Protein AF-A0A524D6T5-F1 (afdb_monomer_lite)

Radius of gyration: 22.35 Å; chains: 1; bounding box: 52×29×73 Å

Sequence (129 aa):
MDFNKETDRILLCRGNCFDLTREWLKEEDINYIPAIVEGKLQDAVEERFFSHLRKLGVKSKIKVDDYRGRFFTLYNWVCEDFPNRERFVKTGFPSWKKRWRKRARNKFNAKRKRSSSIKRRAKEILQQM

Foldseek 3Di:
DDDDQVPDEAADEPDPVCVVVVVVCVVVVRDYDHDHDDDPRVVVVVVVVVVVCVVVVLPDDDDPPCPVCNVVSLLVVCLCPVVVNVVVDDPPDVCCVVPSVVVSPVSNVVVVVVVVVVVVVVVVVVVVD

Secondary structure (DSSP, 8-state):
----TTT--EEEE-SGGGHHHHHHHHHTT--EEEE---THHHHHHHHHHHHHHHHTT--S---SS-HHHHHHHHHHHHHHTHHHHGGGS-TT-HHIIIIIHHHHHHHHHHHHHHHHHHHHHHHHHHT--

Structure (mmCIF, N/CA/C/O backbone):
data_AF-A0A524D6T5-F1
#
_entry.id   AF-A0A524D6T5-F1
#
loop_
_atom_site.group_PDB
_atom_site.id
_atom_site.type_symbol
_atom_site.label_atom_id
_atom_site.label_alt_id
_atom_site.label_comp_id
_atom_site.label_asym_id
_atom_site.label_entity_id
_atom_site.label_seq_id
_atom_site.pdbx_PDB_ins_code
_atom_site.Cartn_x
_atom_site.Cartn_y
_atom_site.Cartn_z
_atom_site.occupancy
_atom_site.B_iso_or_equiv
_atom_site.auth_seq_id
_atom_site.auth_comp_id
_atom_site.auth_asym_id
_atom_site.auth_atom_id
_atom_site.pdbx_PDB_model_num
ATOM 1 N N . MET A 1 1 ? -29.741 4.272 13.406 1.00 60.50 1 MET A N 1
ATOM 2 C CA . MET A 1 1 ? -28.963 3.456 14.358 1.00 60.50 1 MET A CA 1
ATOM 3 C C . MET A 1 1 ? -28.964 4.236 15.650 1.00 60.50 1 MET A C 1
ATOM 5 O O . MET A 1 1 ? -28.479 5.358 15.619 1.00 60.50 1 MET A O 1
ATOM 9 N N . ASP A 1 2 ? -29.544 3.682 16.711 1.00 83.25 2 ASP A N 1
ATOM 10 C CA . ASP A 1 2 ? -29.403 4.224 18.065 1.00 83.25 2 ASP A CA 1
ATOM 11 C C . ASP A 1 2 ? -28.148 3.608 18.671 1.00 83.25 2 ASP A C 1
ATOM 13 O O . ASP A 1 2 ? -28.153 2.436 19.031 1.00 83.25 2 ASP A O 1
ATOM 17 N N . PHE A 1 3 ? -27.057 4.371 18.680 1.00 84.88 3 PHE A N 1
ATOM 18 C CA . PHE A 1 3 ? -25.823 3.977 19.352 1.00 84.88 3 PHE A CA 1
ATOM 19 C C . PHE A 1 3 ? -25.893 4.399 20.820 1.00 84.88 3 PHE A C 1
ATOM 21 O O . PHE A 1 3 ? -26.159 5.565 21.113 1.00 84.88 3 PHE A O 1
ATOM 28 N N . ASN A 1 4 ? -25.612 3.475 21.733 1.00 87.69 4 ASN A N 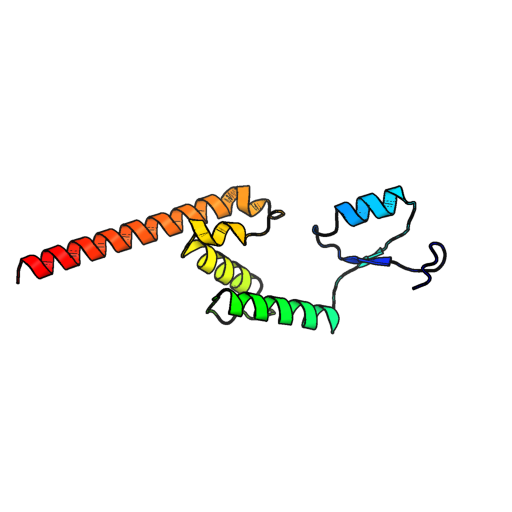1
ATOM 29 C CA . ASN A 1 4 ? -25.512 3.740 23.162 1.00 87.69 4 ASN A CA 1
ATOM 30 C C . ASN A 1 4 ? -24.063 3.557 23.631 1.00 87.69 4 ASN A C 1
ATOM 32 O O . ASN A 1 4 ? -23.530 2.448 23.613 1.00 87.69 4 ASN A O 1
ATOM 36 N N . LYS A 1 5 ? -23.437 4.643 24.108 1.00 84.25 5 LYS A N 1
ATOM 37 C CA . LYS A 1 5 ? -22.020 4.640 24.508 1.00 84.25 5 LYS A CA 1
ATOM 38 C C . LYS A 1 5 ? -21.690 3.683 25.659 1.00 84.25 5 LYS A C 1
ATOM 40 O O . LYS A 1 5 ? -20.531 3.306 25.809 1.00 84.25 5 LYS A O 1
ATOM 45 N N . GLU A 1 6 ? -22.671 3.345 26.493 1.00 82.56 6 GLU A N 1
ATOM 46 C CA . GLU A 1 6 ? -22.472 2.509 27.679 1.00 82.56 6 GLU A CA 1
ATOM 47 C C . GLU A 1 6 ? -22.579 1.016 27.362 1.00 82.56 6 GLU A C 1
ATOM 49 O O . GLU A 1 6 ? -21.913 0.200 27.998 1.00 82.56 6 GLU A O 1
ATOM 54 N N . THR A 1 7 ? -23.400 0.649 26.377 1.00 87.06 7 THR A N 1
ATOM 55 C CA . THR A 1 7 ? -23.708 -0.757 26.077 1.00 87.06 7 THR A CA 1
ATOM 56 C C . THR A 1 7 ? -23.078 -1.251 24.785 1.00 87.06 7 THR A C 1
ATOM 58 O O . THR A 1 7 ? -22.774 -2.441 24.661 1.00 87.06 7 THR A O 1
ATOM 61 N N . ASP A 1 8 ? -22.879 -0.365 23.814 1.00 89.81 8 ASP A N 1
ATOM 62 C CA . ASP A 1 8 ? -22.438 -0.763 22.489 1.00 89.81 8 ASP A CA 1
ATOM 63 C C . ASP A 1 8 ? -20.922 -0.884 22.408 1.00 89.81 8 ASP A C 1
ATOM 65 O O . ASP A 1 8 ? -20.147 -0.127 22.992 1.00 89.81 8 ASP A O 1
ATOM 69 N N . ARG A 1 9 ? -20.479 -1.866 21.623 1.00 86.62 9 ARG A N 1
ATOM 70 C CA . ARG A 1 9 ? -19.060 -2.166 21.440 1.00 86.62 9 ARG A CA 1
ATOM 71 C C . ARG A 1 9 ? -18.610 -1.738 20.058 1.00 86.62 9 ARG A C 1
ATOM 73 O O . ARG A 1 9 ? -19.036 -2.307 19.054 1.00 86.62 9 ARG A O 1
ATOM 80 N N . ILE A 1 10 ? -17.659 -0.813 20.012 1.00 92.56 10 ILE A N 1
ATOM 81 C CA . ILE A 1 10 ? -16.976 -0.453 18.772 1.00 92.56 10 ILE A CA 1
ATOM 82 C C . ILE A 1 10 ? -15.750 -1.352 18.603 1.00 92.56 10 ILE A C 1
ATOM 84 O O . ILE A 1 10 ? -14.773 -1.252 19.345 1.00 92.56 10 ILE A O 1
ATOM 88 N N . LEU A 1 11 ? -15.790 -2.233 17.603 1.00 92.38 11 LEU A N 1
ATOM 89 C CA . LEU A 1 11 ? -14.632 -3.013 17.164 1.00 92.38 11 LEU A CA 1
ATOM 90 C C . LEU A 1 11 ? -13.924 -2.258 16.039 1.00 92.38 11 LEU A C 1
ATOM 92 O O . LEU A 1 11 ? -14.459 -2.131 14.938 1.00 92.38 11 LEU A O 1
ATOM 96 N N . LEU A 1 12 ? -12.716 -1.762 16.298 1.00 92.69 12 LEU A N 1
ATOM 97 C CA . LEU A 1 12 ? -11.993 -0.919 15.349 1.00 92.69 12 LEU A CA 1
ATOM 98 C C . LEU A 1 12 ? -10.739 -1.610 14.822 1.00 92.69 12 LEU A C 1
ATOM 100 O O . LEU A 1 12 ? -9.874 -2.043 15.583 1.00 92.69 12 LEU A O 1
ATOM 104 N N . CYS A 1 13 ? -10.603 -1.664 13.497 1.00 91.00 13 CYS A N 1
ATOM 105 C CA . CYS A 1 13 ? -9.447 -2.271 12.847 1.00 91.00 13 CYS A CA 1
ATOM 106 C C . CYS A 1 13 ? -8.125 -1.622 13.297 1.00 91.00 13 CYS A C 1
ATOM 108 O O . CYS A 1 13 ? -7.980 -0.396 13.331 1.00 91.00 13 CYS A O 1
ATOM 110 N N . ARG A 1 14 ? -7.115 -2.461 13.561 1.00 90.88 14 ARG A N 1
ATOM 111 C CA . ARG A 1 14 ? -5.752 -2.049 13.961 1.00 90.88 14 ARG A CA 1
ATOM 112 C C . ARG A 1 14 ? -4.965 -1.300 12.876 1.00 90.88 14 ARG A C 1
ATOM 114 O O . ARG A 1 14 ? -3.854 -0.846 13.125 1.00 90.88 14 ARG A O 1
ATOM 121 N N . GLY A 1 15 ? -5.490 -1.206 11.655 1.00 86.81 15 GLY A N 1
ATOM 122 C CA . GLY A 1 15 ? -4.829 -0.516 10.552 1.00 86.81 15 GLY A CA 1
ATOM 123 C C . GLY A 1 15 ? -4.680 0.983 10.814 1.00 86.81 15 GLY A C 1
ATOM 124 O O . GLY A 1 15 ? -5.610 1.630 11.288 1.00 86.81 15 GLY A O 1
ATOM 125 N N . ASN A 1 16 ? -3.535 1.547 10.428 1.00 86.44 16 ASN A N 1
ATOM 126 C CA . ASN A 1 16 ? -3.209 2.970 10.606 1.00 86.44 16 ASN A CA 1
ATOM 127 C C . ASN A 1 16 ? -4.112 3.958 9.842 1.00 86.44 16 ASN A C 1
ATOM 129 O O . ASN A 1 16 ? -3.990 5.165 9.989 1.00 86.44 16 ASN A O 1
ATOM 133 N N . CYS A 1 17 ? -5.027 3.471 9.002 1.00 86.44 17 CYS A N 1
ATOM 134 C CA . CYS A 1 17 ? -6.047 4.318 8.382 1.00 86.44 17 CYS A CA 1
ATOM 135 C C . CYS A 1 17 ? -7.090 4.843 9.381 1.00 86.44 17 CYS A C 1
ATOM 137 O O . CYS A 1 17 ? -7.817 5.765 9.038 1.00 86.44 17 CYS A O 1
ATOM 139 N N . PHE A 1 18 ? -7.154 4.274 10.588 1.00 91.75 18 PHE A N 1
ATOM 140 C CA . PHE A 1 18 ? -8.102 4.649 11.639 1.00 91.75 18 PHE A CA 1
ATOM 141 C C . PHE A 1 18 ? -7.446 5.406 12.801 1.00 91.75 18 PHE A C 1
ATOM 143 O O . PHE A 1 18 ? -8.010 5.449 13.889 1.00 91.75 18 PHE A O 1
ATOM 150 N N . ASP A 1 19 ? -6.249 5.970 12.612 1.00 91.31 19 ASP A N 1
ATOM 151 C CA . ASP A 1 19 ? -5.546 6.672 13.695 1.00 91.31 19 ASP A CA 1
ATOM 152 C C . ASP A 1 19 ? -6.316 7.927 14.138 1.00 91.31 19 ASP A C 1
ATOM 154 O O . ASP A 1 19 ? -6.619 8.049 15.319 1.00 91.31 19 ASP A O 1
ATOM 158 N N . LEU A 1 20 ? -6.786 8.752 13.194 1.00 93.81 20 LEU A N 1
ATOM 159 C CA . LEU A 1 20 ? -7.646 9.908 13.499 1.00 93.81 20 LEU A CA 1
ATOM 160 C C . LEU A 1 20 ? -8.980 9.496 14.141 1.00 93.81 20 LEU A C 1
ATOM 162 O O . LEU A 1 20 ? -9.479 10.160 15.038 1.00 93.81 20 LEU A O 1
ATOM 166 N N . THR A 1 21 ? -9.555 8.366 13.717 1.00 95.19 21 THR A N 1
ATOM 167 C CA . THR A 1 21 ? -10.774 7.829 14.340 1.00 95.19 21 THR A CA 1
ATOM 168 C C . THR A 1 21 ? -10.527 7.445 15.797 1.00 95.19 21 THR A C 1
ATOM 170 O O . THR A 1 21 ? -11.394 7.654 16.634 1.00 95.19 21 THR A O 1
ATOM 173 N N . ARG A 1 22 ? -9.352 6.891 16.121 1.00 94.94 22 ARG A N 1
ATOM 174 C CA . ARG A 1 22 ? -8.984 6.566 17.506 1.00 94.94 22 ARG A CA 1
ATOM 175 C C . ARG A 1 22 ? -8.768 7.803 18.359 1.00 94.94 22 ARG A C 1
ATOM 177 O O . ARG A 1 22 ? -9.085 7.748 19.539 1.00 94.94 22 ARG A O 1
ATOM 184 N N . GLU A 1 23 ? -8.187 8.855 17.795 1.00 95.44 23 GLU A N 1
ATOM 185 C CA . GLU A 1 23 ? -8.033 10.145 18.477 1.00 95.44 23 GLU A CA 1
ATOM 186 C C . GLU A 1 23 ? -9.410 10.710 18.824 1.00 95.44 23 GLU A C 1
ATOM 188 O O . GLU A 1 23 ? -9.705 10.886 20.001 1.00 95.44 23 GLU A O 1
ATOM 193 N N . TRP A 1 24 ? -10.297 10.811 17.832 1.00 96.19 24 TRP A N 1
ATOM 194 C CA . TRP A 1 24 ? -11.662 11.294 18.030 1.00 96.19 24 TRP A CA 1
ATOM 195 C C . TRP A 1 24 ? -12.462 10.460 19.047 1.00 96.19 24 TRP A C 1
ATOM 197 O O . TRP A 1 24 ? -13.070 11.008 19.956 1.00 96.19 24 TRP A O 1
ATOM 207 N N . LEU A 1 25 ? -12.413 9.122 18.970 1.00 93.81 25 LEU A N 1
ATOM 208 C CA . LEU A 1 25 ? -13.116 8.260 19.936 1.00 93.81 25 LEU A CA 1
ATOM 209 C C . LEU A 1 25 ? -12.644 8.482 21.380 1.00 93.81 25 LEU A C 1
ATOM 211 O O . LEU A 1 25 ? -13.441 8.371 22.304 1.00 93.81 25 LEU A O 1
ATOM 215 N N . LYS A 1 26 ? -11.358 8.791 21.582 1.00 92.94 26 LYS A N 1
ATOM 216 C CA . LYS A 1 26 ? -10.822 9.103 22.912 1.00 92.94 26 LYS A CA 1
ATOM 217 C C . LYS A 1 26 ? -11.259 10.480 23.398 1.00 92.94 26 LYS A C 1
ATOM 219 O O . LYS A 1 26 ? -11.529 10.620 24.583 1.00 92.94 26 LYS A O 1
ATOM 224 N N . GLU A 1 27 ? -11.303 11.471 22.510 1.00 96.50 27 GLU A N 1
ATOM 225 C CA . GLU A 1 27 ? -11.769 12.829 22.827 1.00 96.50 27 GLU A CA 1
ATOM 226 C C . GLU A 1 27 ? -13.234 12.832 23.280 1.00 96.50 27 GLU A C 1
ATOM 228 O O . GLU A 1 27 ? -13.581 13.533 24.226 1.00 96.50 27 GLU A O 1
ATOM 233 N N . GLU A 1 28 ? -14.064 11.986 22.670 1.00 92.75 28 GLU A N 1
ATOM 234 C CA . GLU A 1 28 ? -15.488 11.837 22.997 1.00 92.75 28 GLU A CA 1
ATOM 235 C C . GLU A 1 28 ? -15.768 10.878 24.170 1.00 92.75 28 GLU A C 1
ATOM 237 O O . GLU A 1 28 ? -16.929 10.587 24.467 1.00 92.75 28 GLU A O 1
ATOM 242 N N . ASP A 1 29 ? -14.730 10.349 24.831 1.00 91.25 29 ASP A N 1
ATOM 243 C CA . ASP A 1 29 ? -14.866 9.349 25.902 1.00 91.25 29 ASP A CA 1
ATOM 244 C C . ASP A 1 29 ? -15.683 8.110 25.454 1.00 91.25 29 ASP A C 1
ATOM 246 O O . ASP A 1 29 ? -16.513 7.555 26.180 1.00 91.25 29 ASP A O 1
ATOM 250 N N . ILE A 1 30 ? -15.468 7.679 24.205 1.00 91.88 30 ILE A N 1
ATOM 251 C CA . ILE A 1 30 ? -16.107 6.505 23.606 1.00 91.88 30 ILE A CA 1
ATOM 252 C C . ILE A 1 30 ? -15.124 5.333 23.603 1.00 91.88 30 ILE A C 1
ATOM 254 O O . ILE A 1 30 ? -14.086 5.333 22.932 1.00 91.88 30 ILE A O 1
ATOM 258 N N . ASN A 1 31 ? -15.493 4.265 24.310 1.00 90.44 31 ASN A N 1
ATOM 259 C CA . ASN A 1 31 ? -14.694 3.048 24.370 1.00 90.44 31 ASN A CA 1
ATOM 260 C C . ASN A 1 31 ? -14.676 2.300 23.028 1.00 90.44 31 ASN A C 1
ATOM 262 O O . ASN A 1 31 ? -15.703 2.086 22.382 1.00 90.44 31 ASN A O 1
ATOM 266 N N . TYR A 1 32 ? -13.495 1.818 22.638 1.00 93.62 32 TYR A N 1
ATOM 267 C CA . TYR A 1 32 ? -13.329 0.947 21.477 1.00 93.62 32 TYR A CA 1
ATOM 268 C C . TYR A 1 32 ? -12.338 -0.181 21.757 1.00 93.62 32 TYR A C 1
ATOM 270 O O . TYR A 1 32 ? -11.426 -0.063 22.575 1.00 93.62 32 TYR A O 1
ATOM 278 N N . ILE A 1 33 ? -12.491 -1.279 21.021 1.00 94.00 33 ILE A N 1
ATOM 279 C CA . ILE A 1 33 ? -11.639 -2.460 21.127 1.00 94.00 33 ILE A CA 1
ATOM 280 C C . ILE A 1 33 ? -10.887 -2.640 19.805 1.00 94.00 33 ILE A C 1
ATOM 282 O O . ILE A 1 33 ? -11.519 -2.753 18.749 1.00 94.00 33 ILE A O 1
ATOM 286 N N . PRO A 1 34 ? -9.543 -2.688 19.822 1.00 93.75 34 PRO A N 1
ATOM 287 C CA . PRO A 1 34 ? -8.764 -3.035 18.644 1.00 93.75 3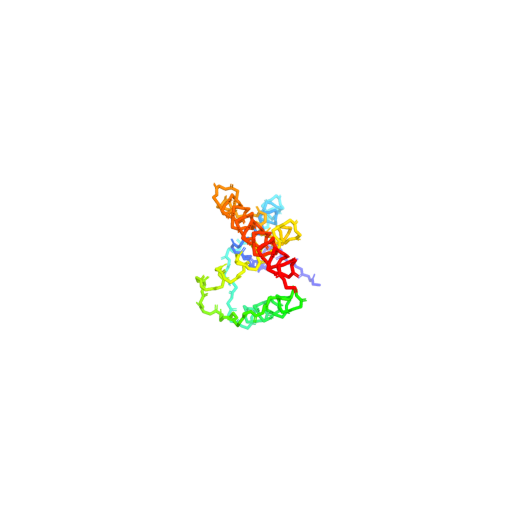4 PRO A CA 1
ATOM 288 C C . PRO A 1 34 ? -9.130 -4.435 18.135 1.00 93.75 34 PRO A C 1
ATOM 290 O O . PRO A 1 34 ? -9.015 -5.418 18.864 1.00 93.75 34 PRO A O 1
ATOM 293 N N . ALA A 1 35 ? -9.520 -4.535 16.868 1.00 92.81 35 ALA A N 1
ATOM 294 C CA . ALA A 1 35 ? -9.970 -5.773 16.243 1.00 92.81 35 ALA A CA 1
ATOM 295 C C . ALA A 1 35 ? -9.213 -6.075 14.941 1.00 92.81 35 ALA A C 1
ATOM 297 O O . ALA A 1 35 ? -8.626 -5.194 14.299 1.00 92.81 35 ALA A O 1
ATOM 298 N N . ILE A 1 36 ? -9.218 -7.349 14.553 1.00 89.69 36 ILE A N 1
ATOM 299 C CA . ILE A 1 36 ? -8.718 -7.825 13.260 1.00 89.69 36 ILE A CA 1
ATOM 300 C C . ILE A 1 36 ? -9.924 -8.023 12.348 1.00 89.69 36 ILE A C 1
ATOM 302 O O . ILE A 1 36 ? -10.953 -8.531 12.782 1.00 89.69 36 ILE A O 1
ATOM 306 N N . VAL A 1 37 ? -9.805 -7.592 11.094 1.00 85.94 37 VAL A N 1
ATOM 307 C CA . VAL A 1 37 ? -10.806 -7.903 10.073 1.00 85.94 37 VAL A CA 1
ATOM 308 C C . VAL A 1 37 ? -10.530 -9.315 9.572 1.00 85.94 37 VAL A C 1
ATOM 310 O O . VAL A 1 37 ? -9.465 -9.570 9.017 1.00 85.94 37 VAL A O 1
ATOM 313 N N . GLU A 1 38 ? -11.473 -10.224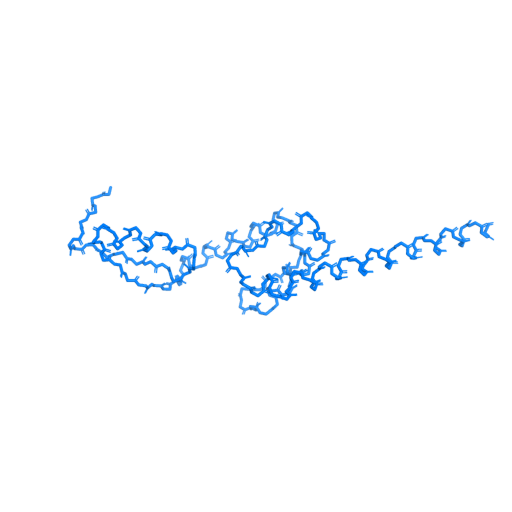 9.800 1.00 88.81 38 GLU A N 1
ATOM 314 C CA . GLU A 1 38 ? -11.358 -11.646 9.460 1.00 88.81 38 GLU A CA 1
ATOM 315 C C . GLU A 1 38 ? -12.684 -12.176 8.885 1.00 88.81 38 GLU A C 1
ATOM 317 O O . GLU A 1 38 ? -13.722 -11.503 8.925 1.00 88.81 38 GLU A O 1
ATOM 322 N N . GLY A 1 39 ? -12.645 -13.381 8.312 1.00 89.62 39 GLY A N 1
ATOM 323 C CA . GLY A 1 39 ? -13.808 -14.053 7.730 1.00 89.62 39 GLY A CA 1
ATOM 324 C C . GLY A 1 39 ? -14.423 -13.300 6.546 1.00 89.62 39 GLY A C 1
ATOM 325 O O . GLY A 1 39 ? -13.729 -12.640 5.777 1.00 89.62 39 GLY A O 1
ATOM 326 N N . LYS A 1 40 ? -15.755 -13.358 6.422 1.00 92.31 40 LYS A N 1
ATOM 327 C CA . LYS A 1 40 ? -16.489 -12.830 5.256 1.00 92.31 40 LYS A CA 1
ATOM 328 C C . LYS A 1 40 ? -16.192 -11.358 4.947 1.00 92.31 40 LYS A C 1
ATOM 330 O O . LYS A 1 40 ? -16.208 -10.961 3.785 1.00 92.31 40 LYS A O 1
ATOM 335 N N . LEU A 1 41 ? -15.938 -10.543 5.974 1.00 88.69 41 LEU A N 1
ATOM 336 C CA . LEU A 1 41 ? -15.607 -9.131 5.780 1.00 88.69 41 LEU A CA 1
ATOM 337 C C . LEU A 1 41 ? -14.217 -8.963 5.155 1.00 88.69 41 LEU A C 1
ATOM 339 O O . LEU A 1 41 ? -14.058 -8.152 4.245 1.00 88.69 41 LEU A O 1
ATOM 343 N N . GLN A 1 42 ? -13.232 -9.738 5.615 1.00 89.88 42 GLN A N 1
ATOM 344 C CA . GLN A 1 42 ? -11.895 -9.758 5.025 1.00 89.88 42 GLN A CA 1
ATOM 345 C C . GLN A 1 42 ? -11.970 -10.180 3.557 1.00 89.88 42 GLN A C 1
ATOM 347 O O . GLN A 1 42 ? -11.454 -9.467 2.697 1.00 89.88 42 GLN A O 1
ATOM 352 N N . ASP A 1 43 ? -12.691 -11.264 3.266 1.00 90.81 43 ASP A N 1
ATOM 353 C CA . ASP A 1 43 ? -12.850 -11.778 1.903 1.00 90.81 43 ASP A CA 1
ATOM 354 C C . ASP A 1 43 ? -13.462 -10.721 0.972 1.00 90.81 43 ASP A C 1
ATOM 356 O O . ASP A 1 43 ? -12.920 -10.444 -0.100 1.00 90.81 43 ASP A O 1
ATOM 360 N N . ALA A 1 44 ? -14.537 -10.054 1.407 1.00 91.50 44 ALA A N 1
ATOM 361 C CA . ALA A 1 44 ? -15.200 -9.010 0.627 1.00 91.50 44 ALA A CA 1
ATOM 362 C C . ALA A 1 44 ? -14.292 -7.790 0.370 1.00 91.50 44 ALA A C 1
ATOM 364 O O . ALA A 1 44 ? -14.255 -7.244 -0.740 1.00 91.50 44 ALA A O 1
ATOM 365 N N . VAL A 1 45 ? -13.534 -7.354 1.384 1.00 89.38 45 VAL A N 1
ATOM 366 C CA . VAL A 1 45 ? -12.585 -6.236 1.259 1.00 89.38 45 VAL A CA 1
ATOM 367 C C . VAL A 1 45 ? -11.444 -6.598 0.308 1.00 89.38 45 VAL A C 1
ATOM 369 O O . VAL A 1 45 ? -11.092 -5.801 -0.570 1.00 89.38 45 VAL A O 1
ATOM 372 N N . GLU A 1 46 ? -10.873 -7.794 0.443 1.00 89.94 46 GLU A N 1
ATOM 373 C CA . GLU A 1 46 ? -9.777 -8.252 -0.406 1.00 89.94 46 GLU A CA 1
ATOM 374 C C . GLU A 1 46 ? -10.227 -8.483 -1.850 1.00 89.94 46 GLU A C 1
ATOM 376 O O . GLU A 1 46 ? -9.537 -8.052 -2.779 1.00 89.94 46 GLU A O 1
ATOM 381 N N . GLU A 1 47 ? -11.410 -9.057 -2.074 1.00 90.94 47 GLU A N 1
ATOM 382 C CA . GLU A 1 47 ? -11.984 -9.211 -3.410 1.00 90.94 47 GLU A CA 1
ATOM 383 C C . GLU A 1 47 ? -12.148 -7.852 -4.100 1.00 90.94 47 GLU A C 1
ATOM 385 O O . GLU A 1 47 ? -11.714 -7.664 -5.248 1.00 90.94 47 GLU A O 1
ATOM 390 N N . ARG A 1 48 ? -12.715 -6.867 -3.391 1.00 92.44 48 ARG A N 1
ATOM 391 C CA . ARG A 1 48 ? -12.874 -5.506 -3.913 1.00 92.44 48 ARG A CA 1
ATOM 392 C C . ARG A 1 48 ? -11.525 -4.867 -4.221 1.00 92.44 48 ARG A C 1
ATOM 394 O O . ARG A 1 48 ? -11.385 -4.229 -5.270 1.00 92.44 48 ARG A O 1
ATOM 401 N N . PHE A 1 49 ? -10.534 -5.062 -3.355 1.00 91.19 49 PHE A N 1
ATOM 402 C CA . PHE A 1 49 ? -9.170 -4.590 -3.570 1.00 91.19 49 PHE A CA 1
ATOM 403 C C . PHE A 1 49 ? -8.561 -5.192 -4.844 1.00 91.19 49 PHE A C 1
ATOM 405 O O . PHE A 1 49 ? -8.103 -4.448 -5.713 1.00 91.19 49 PHE A O 1
ATOM 412 N N . PHE A 1 50 ? -8.624 -6.512 -5.029 1.00 91.00 50 PHE A N 1
ATOM 413 C CA . PHE A 1 50 ? -8.105 -7.163 -6.236 1.00 91.00 50 PHE A CA 1
ATOM 414 C C . PHE A 1 50 ? -8.857 -6.751 -7.502 1.00 91.00 50 PHE A C 1
ATOM 416 O O . PHE A 1 50 ? -8.237 -6.539 -8.546 1.00 91.00 50 PHE A O 1
ATOM 423 N N . SER A 1 51 ? -10.178 -6.593 -7.418 1.00 91.94 51 SER A N 1
ATOM 424 C CA . SER A 1 51 ? -11.000 -6.072 -8.513 1.00 91.94 51 SER A CA 1
ATOM 425 C C . SER A 1 51 ? -10.550 -4.673 -8.934 1.00 91.94 51 SER A C 1
ATOM 427 O O . SER A 1 51 ? -10.373 -4.402 -10.124 1.00 91.94 51 SER A O 1
ATOM 429 N N . HIS A 1 52 ? -10.269 -3.797 -7.968 1.00 93.81 52 HIS A N 1
ATOM 430 C CA . HIS A 1 52 ? -9.745 -2.464 -8.245 1.00 93.81 52 HIS A CA 1
ATOM 431 C C . HIS A 1 52 ? -8.344 -2.502 -8.876 1.00 93.81 52 HIS A C 1
ATOM 433 O O . HIS A 1 52 ? -8.105 -1.814 -9.867 1.00 93.81 52 HIS A O 1
ATOM 439 N N . LEU A 1 53 ? -7.439 -3.354 -8.383 1.00 93.88 53 LEU A N 1
ATOM 440 C CA . LEU A 1 53 ? -6.106 -3.527 -8.976 1.00 93.88 53 LEU A CA 1
ATOM 441 C C . LEU A 1 53 ? -6.171 -3.982 -10.442 1.00 93.88 53 LEU A C 1
ATOM 443 O O . LEU A 1 53 ? -5.417 -3.476 -11.276 1.00 93.88 53 LEU A O 1
ATOM 447 N N . ARG A 1 54 ? -7.100 -4.886 -10.781 1.00 91.94 54 ARG A N 1
ATOM 448 C CA . ARG A 1 54 ? -7.342 -5.295 -12.174 1.00 91.94 54 ARG A CA 1
ATOM 449 C C . ARG A 1 54 ? -7.796 -4.117 -13.035 1.00 91.94 54 ARG A C 1
ATOM 451 O O . ARG A 1 54 ? -7.255 -3.928 -14.120 1.00 91.94 54 ARG A O 1
ATOM 458 N N . LYS A 1 55 ? -8.715 -3.283 -12.533 1.00 93.62 55 LYS A N 1
ATOM 459 C CA . LYS A 1 55 ? -9.169 -2.058 -13.223 1.00 93.62 55 LYS A CA 1
ATOM 460 C C . LYS A 1 55 ? -8.041 -1.043 -13.435 1.00 93.62 55 LYS A C 1
ATOM 462 O O . LYS A 1 55 ? -8.017 -0.374 -14.459 1.00 93.62 55 LYS A O 1
ATOM 467 N N . LEU A 1 56 ? -7.079 -0.967 -12.513 1.00 93.75 56 LEU A N 1
ATOM 468 C CA . LEU A 1 56 ? -5.867 -0.150 -12.663 1.00 93.75 56 LEU A CA 1
ATOM 469 C C . LEU A 1 56 ? -4.842 -0.740 -13.654 1.00 93.75 56 LEU A C 1
ATOM 471 O O . LEU A 1 56 ? -3.824 -0.110 -13.937 1.00 93.75 56 LEU A O 1
ATOM 475 N N . GLY A 1 57 ? -5.081 -1.939 -14.192 1.00 93.38 57 GLY A N 1
ATOM 476 C CA . GLY A 1 57 ? -4.201 -2.585 -15.165 1.00 93.38 57 GLY A CA 1
ATOM 477 C C . GLY A 1 57 ? -3.049 -3.374 -14.541 1.00 93.38 57 GLY A C 1
ATOM 478 O O . GLY A 1 57 ? -2.021 -3.576 -15.193 1.00 93.38 57 GLY A O 1
ATOM 479 N N . VAL A 1 58 ? -3.178 -3.822 -13.289 1.00 94.31 58 VAL A N 1
ATOM 480 C CA . VAL A 1 58 ? -2.235 -4.781 -12.699 1.00 94.31 58 VAL A CA 1
ATOM 481 C C . VAL A 1 58 ? -2.474 -6.155 -13.333 1.00 94.31 58 VAL A C 1
ATOM 483 O O . VAL A 1 58 ? -3.496 -6.790 -13.090 1.00 94.31 58 VAL A O 1
ATOM 486 N N . LYS A 1 59 ? -1.538 -6.600 -14.182 1.00 82.44 59 LYS A N 1
ATOM 487 C CA . LYS A 1 59 ? -1.706 -7.790 -15.041 1.00 82.44 59 LYS A CA 1
ATOM 488 C C . LYS A 1 59 ? -1.372 -9.124 -14.370 1.00 82.44 59 LYS A C 1
ATOM 490 O O . LYS A 1 59 ? -1.785 -10.172 -14.857 1.00 82.44 59 LYS A O 1
ATOM 495 N N . SER A 1 60 ? -0.594 -9.110 -13.295 1.00 79.38 60 SER A N 1
ATOM 496 C CA . SER A 1 60 ? -0.163 -10.345 -12.640 1.00 79.38 60 SER A CA 1
ATOM 497 C C . SER A 1 60 ? -1.282 -10.938 -11.791 1.00 79.38 60 SER A C 1
ATOM 499 O O . SER A 1 60 ? -1.998 -10.211 -11.101 1.00 79.38 60 SER A O 1
ATOM 501 N N . LYS A 1 61 ? -1.385 -12.271 -11.784 1.00 78.62 61 LYS A N 1
ATOM 502 C CA . LYS A 1 61 ? -2.229 -12.985 -10.824 1.00 78.62 61 LYS A CA 1
ATOM 503 C C . LYS A 1 61 ? -1.651 -12.775 -9.432 1.00 78.62 61 LYS A C 1
ATOM 505 O O . LYS A 1 61 ? -0.576 -13.278 -9.119 1.00 78.62 61 LYS A O 1
ATOM 510 N N . ILE A 1 62 ? -2.358 -12.002 -8.623 1.00 81.38 62 ILE A N 1
ATOM 511 C CA . ILE A 1 62 ? -2.004 -11.796 -7.232 1.00 81.38 62 ILE A CA 1
ATOM 512 C C . ILE A 1 62 ? -2.759 -12.834 -6.405 1.00 81.38 62 ILE A C 1
ATOM 514 O O . ILE A 1 62 ? -3.988 -12.842 -6.420 1.00 81.38 62 ILE A O 1
ATOM 518 N N . LYS A 1 63 ? -2.027 -13.715 -5.718 1.00 79.75 63 LYS A N 1
ATOM 519 C CA . LYS A 1 63 ? -2.624 -14.647 -4.759 1.00 79.75 63 LYS A CA 1
ATOM 520 C C . LYS A 1 63 ? -2.874 -13.941 -3.427 1.00 79.75 63 LYS A C 1
ATOM 522 O O . LYS A 1 63 ? -2.123 -13.037 -3.057 1.00 79.75 63 LYS A O 1
ATOM 527 N N . VAL A 1 64 ? -3.940 -14.339 -2.741 1.00 77.19 64 VAL A N 1
ATOM 528 C CA . VAL A 1 64 ? -4.381 -13.728 -1.478 1.00 77.19 64 VAL A CA 1
ATOM 529 C C . VAL A 1 64 ? -3.360 -13.973 -0.361 1.00 77.19 64 VAL A C 1
ATOM 531 O O . VAL A 1 64 ? -2.982 -13.041 0.350 1.00 77.19 64 VAL A O 1
ATOM 534 N N . ASP A 1 65 ? -2.851 -15.200 -0.293 1.00 83.31 65 ASP A N 1
ATOM 535 C CA . ASP A 1 65 ? -1.933 -15.738 0.716 1.00 83.31 65 ASP A CA 1
ATOM 536 C C . ASP A 1 65 ? -0.457 -15.335 0.517 1.00 83.31 65 ASP A C 1
ATOM 538 O O . ASP A 1 65 ? 0.310 -15.248 1.477 1.00 83.31 65 ASP A O 1
ATOM 542 N N . ASP A 1 66 ? -0.038 -15.032 -0.713 1.00 88.81 66 ASP A N 1
ATOM 543 C CA . ASP A 1 66 ? 1.352 -14.684 -1.033 1.00 88.81 66 ASP A CA 1
ATOM 544 C C . ASP A 1 66 ? 1.669 -13.198 -0.788 1.00 88.81 66 ASP A C 1
ATOM 546 O O . ASP A 1 66 ? 1.872 -12.405 -1.713 1.00 88.81 66 ASP A O 1
ATOM 550 N N . TYR A 1 67 ? 1.763 -12.790 0.478 1.00 86.38 67 TYR A N 1
ATOM 551 C CA . TYR A 1 67 ? 2.080 -11.406 0.859 1.00 86.38 67 TYR A CA 1
ATOM 552 C C . TYR A 1 67 ? 3.359 -10.853 0.213 1.00 86.38 67 TYR A C 1
ATOM 554 O O . TYR A 1 67 ? 3.414 -9.680 -0.179 1.00 86.38 67 TYR A O 1
ATOM 562 N N . ARG A 1 68 ? 4.398 -11.684 0.069 1.00 91.94 68 ARG A N 1
ATOM 563 C CA . ARG A 1 68 ? 5.666 -11.268 -0.541 1.00 91.94 68 ARG A CA 1
ATOM 564 C C . ARG A 1 68 ? 5.499 -11.045 -2.043 1.00 91.94 68 ARG A C 1
ATOM 566 O O . ARG A 1 68 ? 5.939 -10.010 -2.553 1.00 91.94 68 ARG A O 1
ATOM 573 N N . GLY A 1 69 ? 4.852 -11.968 -2.746 1.00 91.94 69 GLY A N 1
ATOM 574 C CA . GLY A 1 69 ? 4.557 -11.845 -4.170 1.00 91.94 69 GLY A CA 1
ATOM 575 C C . GLY A 1 69 ? 3.602 -10.697 -4.471 1.00 91.94 69 GLY A C 1
ATOM 576 O O . GLY A 1 69 ? 3.849 -9.948 -5.420 1.00 91.94 69 GLY A O 1
ATOM 577 N N . ARG A 1 70 ? 2.589 -10.465 -3.621 1.00 91.38 70 ARG A N 1
ATOM 578 C CA . ARG A 1 70 ? 1.707 -9.281 -3.661 1.00 91.38 70 ARG A CA 1
ATOM 579 C C . ARG A 1 70 ? 2.534 -8.003 -3.669 1.00 91.38 70 ARG A C 1
ATOM 581 O O . ARG A 1 70 ? 2.391 -7.172 -4.569 1.00 91.38 70 ARG A O 1
ATOM 588 N N . PHE A 1 71 ? 3.437 -7.869 -2.697 1.00 93.31 71 PHE A N 1
ATOM 589 C CA . PHE A 1 71 ? 4.288 -6.693 -2.574 1.00 93.31 71 PHE A CA 1
ATOM 590 C C . PHE A 1 71 ? 5.125 -6.465 -3.835 1.00 93.31 71 PHE A C 1
ATOM 592 O O . PHE A 1 71 ? 5.076 -5.377 -4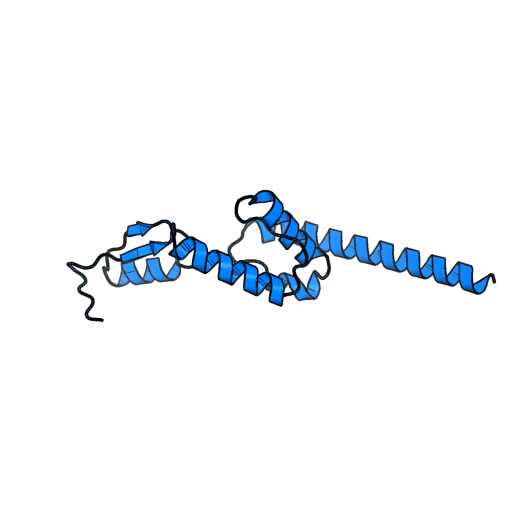.410 1.00 93.31 71 PHE A O 1
ATOM 599 N N . PHE A 1 72 ? 5.873 -7.472 -4.296 1.00 94.75 72 PHE A N 1
ATOM 600 C CA . PHE A 1 72 ? 6.752 -7.297 -5.456 1.00 94.75 72 PHE A CA 1
ATOM 601 C C . PHE A 1 72 ? 5.985 -7.103 -6.762 1.00 94.75 72 PHE A C 1
ATOM 603 O O . PHE A 1 72 ? 6.444 -6.349 -7.617 1.00 94.75 72 PHE A O 1
ATOM 610 N N . THR A 1 73 ? 4.809 -7.711 -6.903 1.00 94.44 73 THR A N 1
ATOM 611 C CA . THR A 1 73 ? 3.916 -7.487 -8.044 1.00 94.44 73 THR A CA 1
ATOM 612 C C . THR A 1 73 ? 3.503 -6.023 -8.134 1.00 94.44 73 THR A C 1
ATOM 614 O O . THR A 1 73 ? 3.741 -5.374 -9.154 1.00 94.44 73 THR A O 1
ATOM 617 N N . LEU A 1 74 ? 2.948 -5.477 -7.050 1.00 95.44 74 LEU A N 1
ATOM 618 C CA . LEU A 1 74 ? 2.513 -4.081 -7.001 1.00 95.44 74 LEU A CA 1
ATOM 619 C C . LEU A 1 74 ? 3.695 -3.120 -7.127 1.00 95.44 74 LEU A C 1
ATOM 621 O O . LEU A 1 74 ? 3.632 -2.139 -7.863 1.00 95.44 74 LEU A O 1
ATOM 625 N N . TYR A 1 75 ? 4.809 -3.431 -6.467 1.00 95.94 75 TYR A N 1
ATOM 626 C CA . TYR A 1 75 ? 6.035 -2.651 -6.565 1.00 95.94 75 TYR A CA 1
ATOM 627 C C . TYR A 1 75 ? 6.558 -2.581 -8.004 1.00 95.94 75 TYR A C 1
ATOM 629 O O . TYR A 1 75 ? 6.908 -1.502 -8.483 1.00 95.94 75 TYR A O 1
ATOM 637 N N . ASN A 1 76 ? 6.595 -3.711 -8.714 1.00 95.56 76 ASN A N 1
ATOM 638 C CA . ASN A 1 76 ? 7.027 -3.756 -10.107 1.00 95.56 76 ASN A CA 1
ATOM 639 C C . ASN A 1 76 ? 6.073 -2.979 -11.012 1.00 95.56 76 ASN A C 1
ATOM 641 O O . ASN A 1 76 ? 6.549 -2.205 -11.841 1.00 95.56 76 ASN A O 1
ATOM 645 N N . TRP A 1 77 ? 4.762 -3.108 -10.796 1.00 96.38 77 TRP A N 1
ATOM 646 C CA . TRP A 1 77 ? 3.761 -2.310 -11.498 1.00 96.38 77 TRP A CA 1
ATOM 647 C C . TRP A 1 77 ? 3.990 -0.806 -11.290 1.00 96.38 77 TRP A C 1
ATOM 649 O O . TRP A 1 77 ? 3.991 -0.056 -12.261 1.00 96.38 77 TRP A O 1
ATOM 659 N N . VAL A 1 78 ? 4.304 -0.345 -10.075 1.00 96.75 78 VAL A N 1
ATOM 660 C CA . VAL A 1 78 ? 4.688 1.061 -9.843 1.00 96.75 78 VAL A CA 1
ATOM 661 C C . VAL A 1 78 ? 5.978 1.423 -10.588 1.00 96.75 78 VAL A C 1
ATOM 663 O O . VAL A 1 78 ? 6.050 2.474 -11.214 1.00 96.75 78 VAL A O 1
ATOM 666 N N . CYS A 1 79 ? 7.000 0.562 -10.568 1.00 96.94 79 CYS A N 1
ATOM 667 C CA . CYS A 1 79 ? 8.288 0.830 -11.223 1.00 96.94 79 CYS A CA 1
ATOM 668 C C . CYS A 1 79 ? 8.197 0.958 -12.750 1.00 96.94 79 CYS A C 1
ATOM 670 O O . CYS A 1 79 ? 9.053 1.599 -13.360 1.00 96.94 79 CYS A O 1
ATOM 672 N N . GLU A 1 80 ? 7.217 0.315 -13.384 1.00 95.06 80 GLU A N 1
ATOM 673 C CA . GLU A 1 80 ? 7.033 0.365 -14.836 1.00 95.06 80 GLU A CA 1
ATOM 674 C C . GLU A 1 80 ? 6.681 1.759 -15.351 1.00 95.06 80 GLU A C 1
ATOM 676 O O . GLU A 1 80 ? 7.114 2.110 -16.448 1.00 95.06 80 GLU A O 1
ATOM 681 N N . ASP A 1 81 ? 5.937 2.530 -14.560 1.00 96.00 81 ASP A N 1
ATOM 682 C CA . ASP A 1 81 ? 5.507 3.890 -14.878 1.00 96.00 81 ASP A CA 1
ATOM 683 C C . ASP A 1 81 ? 5.523 4.750 -13.608 1.00 96.00 81 ASP A C 1
ATOM 685 O O . ASP A 1 81 ? 4.502 5.215 -13.097 1.00 96.00 81 ASP A O 1
ATOM 689 N N . PHE A 1 82 ? 6.726 4.885 -13.048 1.00 97.25 82 PHE A N 1
ATOM 690 C CA . PHE A 1 82 ? 6.945 5.501 -11.742 1.00 97.25 82 PHE A CA 1
ATOM 691 C C . PHE A 1 82 ? 6.345 6.913 -11.609 1.00 97.25 82 PHE A C 1
ATOM 693 O O . PHE A 1 82 ? 5.660 7.140 -10.610 1.00 97.25 82 PHE A O 1
ATOM 700 N N . PRO A 1 83 ? 6.525 7.846 -12.573 1.00 96.19 83 PRO A N 1
ATOM 701 C CA . PRO A 1 83 ? 5.979 9.199 -12.453 1.00 96.19 83 PRO A CA 1
ATOM 702 C C . PRO A 1 83 ? 4.453 9.231 -12.300 1.00 96.19 83 PRO A C 1
ATOM 704 O O . PRO A 1 83 ? 3.942 10.025 -11.517 1.00 96.19 83 PRO A O 1
ATOM 707 N N . ASN A 1 84 ? 3.732 8.342 -12.991 1.00 96.69 84 ASN A N 1
ATOM 708 C CA . ASN A 1 84 ? 2.267 8.328 -12.970 1.00 96.69 84 ASN A CA 1
ATOM 709 C C . ASN A 1 84 ? 1.684 7.417 -11.881 1.00 96.69 84 ASN A C 1
ATOM 711 O O . ASN A 1 84 ? 0.555 7.627 -11.435 1.00 96.69 84 ASN A O 1
ATOM 715 N N . ARG A 1 85 ? 2.425 6.383 -11.457 1.00 96.75 85 ARG A N 1
ATOM 716 C CA . ARG A 1 85 ? 1.928 5.354 -10.529 1.00 96.75 85 ARG A CA 1
ATOM 717 C C . ARG A 1 85 ? 2.356 5.558 -9.079 1.00 96.75 85 ARG A C 1
ATOM 719 O O . ARG A 1 85 ? 1.761 4.944 -8.198 1.00 96.75 85 ARG A O 1
ATOM 726 N N . GLU A 1 86 ? 3.323 6.437 -8.797 1.00 96.25 86 GLU A N 1
ATOM 727 C CA . GLU A 1 86 ? 3.733 6.758 -7.419 1.00 96.25 86 GLU A CA 1
ATOM 728 C C . GLU A 1 86 ? 2.550 7.229 -6.551 1.00 96.25 86 GLU A C 1
ATOM 730 O O . GLU A 1 86 ? 2.475 6.864 -5.380 1.00 96.25 86 GLU A O 1
ATOM 735 N N . ARG A 1 87 ? 1.578 7.942 -7.133 1.00 94.75 87 ARG A N 1
ATOM 736 C CA . ARG A 1 87 ? 0.370 8.416 -6.433 1.00 94.75 87 ARG A CA 1
ATOM 737 C C . ARG A 1 87 ? -0.498 7.309 -5.820 1.00 94.75 87 ARG A C 1
ATOM 739 O O . ARG A 1 87 ? -1.286 7.592 -4.929 1.00 94.75 87 ARG A O 1
ATOM 746 N N . PHE A 1 88 ? -0.372 6.066 -6.290 1.00 94.44 88 PHE A N 1
ATOM 747 C CA . PHE A 1 88 ? -1.123 4.922 -5.760 1.00 94.44 88 PHE A CA 1
ATOM 748 C C . PHE A 1 88 ? -0.419 4.240 -4.580 1.00 94.44 88 PHE A C 1
ATOM 750 O O . PHE A 1 88 ? -0.949 3.291 -4.002 1.00 94.44 88 PHE A O 1
ATOM 757 N N . VAL A 1 89 ? 0.792 4.675 -4.222 1.00 93.75 89 VAL A N 1
ATOM 758 C CA . VAL A 1 89 ? 1.526 4.096 -3.099 1.00 93.75 89 VAL A CA 1
ATOM 759 C C . VAL A 1 89 ? 0.972 4.624 -1.782 1.00 93.75 89 VAL A C 1
ATOM 761 O O . VAL A 1 89 ? 0.797 5.825 -1.597 1.00 93.75 89 VAL A O 1
ATOM 764 N N . LYS A 1 90 ? 0.753 3.709 -0.832 1.00 87.50 90 LYS A N 1
ATOM 765 C CA . LYS A 1 90 ? 0.269 4.030 0.513 1.00 87.50 90 LYS A CA 1
ATOM 766 C C . LYS A 1 90 ? 1.143 5.105 1.180 1.00 87.50 90 LYS A C 1
ATOM 768 O O . LYS A 1 90 ? 2.342 4.904 1.379 1.00 87.50 90 LYS A O 1
ATOM 773 N N . THR A 1 91 ? 0.523 6.213 1.583 1.00 81.62 91 THR A N 1
ATOM 774 C CA . THR A 1 91 ? 1.170 7.360 2.250 1.00 81.62 91 THR A CA 1
ATOM 775 C C . THR A 1 91 ? 1.718 7.000 3.636 1.00 81.62 91 THR A C 1
ATOM 777 O O . THR A 1 91 ? 2.813 7.429 4.000 1.00 81.62 91 THR A O 1
ATOM 780 N N . GLY A 1 92 ? 1.021 6.124 4.367 1.00 80.31 92 GLY A N 1
ATOM 781 C CA . GLY A 1 92 ? 1.414 5.584 5.676 1.00 80.31 92 GLY A CA 1
ATOM 782 C C . GLY A 1 92 ? 2.382 4.392 5.631 1.00 80.31 92 GLY A C 1
ATOM 783 O O . GLY A 1 92 ? 2.241 3.474 6.435 1.00 80.31 92 GLY A O 1
ATOM 784 N N . PHE A 1 93 ? 3.321 4.349 4.677 1.00 87.88 93 PHE A N 1
ATOM 785 C CA . PHE A 1 93 ? 4.351 3.302 4.582 1.00 87.88 93 PHE A CA 1
ATOM 786 C C . PHE A 1 93 ? 5.762 3.910 4.716 1.00 87.88 93 PHE A C 1
ATOM 788 O O . PHE A 1 93 ? 6.379 4.256 3.707 1.00 87.88 93 PHE A O 1
ATOM 795 N N . PRO A 1 94 ? 6.333 4.028 5.934 1.00 89.62 94 PRO A N 1
ATOM 796 C CA . PRO A 1 94 ? 7.617 4.711 6.159 1.00 89.62 94 PRO A CA 1
ATOM 797 C C . PRO A 1 94 ? 8.783 4.136 5.344 1.00 89.62 94 PRO A C 1
ATOM 799 O O . PRO A 1 94 ? 9.636 4.864 4.831 1.00 89.62 94 PRO A O 1
ATOM 802 N N . SER A 1 95 ? 8.785 2.815 5.138 1.00 92.88 95 SER A N 1
ATOM 803 C CA . SER A 1 95 ? 9.776 2.143 4.291 1.00 92.88 95 SER A CA 1
ATOM 804 C C . SER A 1 95 ? 9.734 2.606 2.827 1.00 92.88 95 SER A C 1
ATOM 806 O O . SER A 1 95 ? 10.756 2.500 2.139 1.00 92.88 95 SER A O 1
ATOM 808 N N . TRP A 1 96 ? 8.599 3.131 2.337 1.00 95.12 96 TRP A N 1
ATOM 809 C CA . TRP A 1 96 ? 8.516 3.764 1.017 1.00 95.12 96 TRP A CA 1
ATOM 810 C C . TRP A 1 96 ? 9.486 4.932 0.917 1.00 95.12 96 TRP A C 1
ATOM 812 O O . TRP A 1 96 ? 10.403 4.898 0.092 1.00 95.12 96 TRP A O 1
ATOM 822 N N . LYS A 1 97 ? 9.326 5.909 1.818 1.00 92.19 97 LYS A N 1
ATOM 823 C CA . LYS A 1 97 ? 10.158 7.114 1.893 1.00 92.19 97 LYS A CA 1
ATOM 824 C C . LYS A 1 97 ? 11.624 6.757 2.154 1.00 92.19 97 LYS A C 1
ATOM 826 O O . LYS A 1 97 ? 12.500 7.284 1.476 1.00 92.19 97 LYS A O 1
ATOM 831 N N . LYS A 1 98 ? 11.886 5.804 3.060 1.00 94.75 98 LYS A N 1
ATOM 832 C CA . LYS A 1 98 ? 13.248 5.415 3.466 1.00 94.75 98 LYS A CA 1
ATOM 833 C C . LYS A 1 98 ? 14.060 4.739 2.358 1.00 94.75 98 LYS A C 1
ATOM 835 O O . LYS A 1 98 ? 15.239 5.036 2.203 1.00 94.75 98 LYS A O 1
ATOM 840 N N . ARG A 1 99 ? 13.478 3.786 1.614 1.00 95.62 99 ARG A N 1
ATOM 841 C CA . ARG A 1 99 ? 14.257 2.958 0.665 1.00 95.62 99 ARG A CA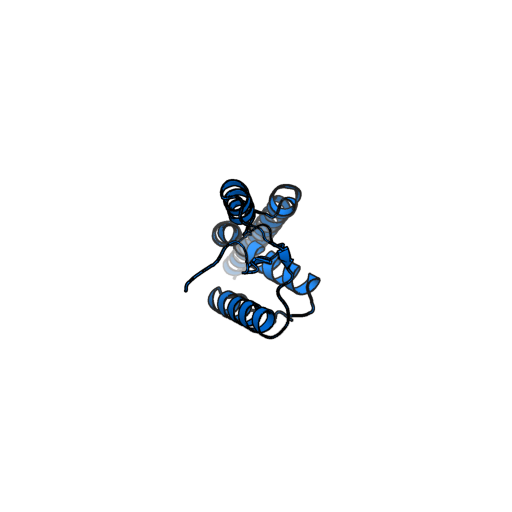 1
ATOM 842 C C . ARG A 1 99 ? 13.566 2.643 -0.654 1.00 95.62 99 ARG A C 1
ATOM 844 O O . ARG A 1 99 ? 14.224 2.637 -1.695 1.00 95.62 99 ARG A O 1
ATOM 851 N N . TRP A 1 100 ? 12.269 2.347 -0.645 1.00 96.88 100 TRP A N 1
ATOM 852 C CA . TRP A 1 100 ? 11.620 1.777 -1.830 1.00 96.88 100 TRP A CA 1
ATOM 853 C C . TRP A 1 100 ? 11.381 2.801 -2.933 1.00 96.88 100 TRP A C 1
ATOM 855 O O . TRP A 1 100 ? 11.548 2.455 -4.101 1.00 96.88 100 TRP A O 1
ATOM 865 N N . ARG A 1 101 ? 11.111 4.061 -2.577 1.00 96.81 101 ARG A N 1
ATOM 866 C CA . ARG A 1 101 ? 10.945 5.161 -3.531 1.00 96.81 101 ARG A CA 1
ATOM 867 C C . ARG A 1 101 ? 12.188 5.360 -4.398 1.00 96.81 101 ARG A C 1
ATOM 869 O O . ARG A 1 101 ? 12.098 5.352 -5.624 1.00 96.81 101 ARG A O 1
ATOM 876 N N . LYS A 1 102 ? 13.367 5.470 -3.767 1.00 97.06 102 LYS A N 1
ATOM 877 C CA . LYS A 1 102 ? 14.660 5.596 -4.470 1.00 97.06 102 LYS A CA 1
ATOM 878 C C . LYS A 1 102 ? 14.902 4.395 -5.385 1.00 97.06 102 LYS A C 1
ATOM 880 O O . LYS A 1 102 ? 15.259 4.568 -6.547 1.00 97.06 102 LYS A O 1
ATOM 885 N N . ARG A 1 103 ? 14.650 3.177 -4.891 1.00 97.62 103 ARG A N 1
ATOM 886 C CA . ARG A 1 103 ? 14.786 1.947 -5.689 1.00 97.62 103 ARG A CA 1
ATOM 887 C C . ARG A 1 103 ? 13.841 1.928 -6.896 1.00 97.62 103 ARG A C 1
ATOM 889 O O . ARG A 1 103 ? 14.278 1.567 -7.985 1.00 97.62 103 ARG A O 1
ATOM 896 N N . ALA A 1 104 ? 12.587 2.351 -6.725 1.00 97.44 104 ALA A N 1
ATOM 897 C CA . ALA A 1 104 ? 11.594 2.371 -7.800 1.00 97.44 104 ALA A CA 1
ATOM 898 C C . ALA A 1 104 ? 11.986 3.354 -8.907 1.00 97.44 104 ALA A C 1
ATOM 900 O O . ALA A 1 104 ? 12.030 2.986 -10.081 1.00 97.44 104 ALA A O 1
ATOM 901 N N . ARG A 1 105 ? 12.386 4.570 -8.517 1.00 97.50 105 ARG A N 1
ATOM 902 C CA . ARG A 1 105 ? 12.911 5.587 -9.435 1.00 97.50 105 ARG A CA 1
ATOM 903 C C . ARG A 1 105 ? 14.135 5.086 -10.204 1.00 97.50 105 ARG A C 1
ATOM 905 O O . ARG A 1 105 ? 14.204 5.245 -11.420 1.00 97.50 105 ARG A O 1
ATOM 912 N N . ASN A 1 106 ? 15.079 4.440 -9.521 1.00 97.81 106 ASN A N 1
ATOM 913 C CA . ASN A 1 106 ? 16.271 3.884 -10.163 1.00 97.81 106 ASN A CA 1
ATOM 914 C C . ASN A 1 106 ? 15.915 2.790 -11.179 1.00 97.81 106 ASN A C 1
ATOM 916 O O . ASN A 1 106 ? 16.444 2.798 -12.290 1.00 97.81 106 ASN A O 1
ATOM 920 N N . LYS A 1 107 ? 14.989 1.887 -10.832 1.00 97.38 107 LYS A N 1
ATOM 921 C CA . LYS A 1 107 ? 14.519 0.822 -11.729 1.00 97.38 107 LYS A CA 1
ATOM 922 C C . LYS A 1 107 ? 13.831 1.389 -12.976 1.00 97.38 107 LYS A C 1
ATOM 924 O O . LYS A 1 107 ? 14.132 0.948 -14.086 1.00 97.38 107 LYS A O 1
ATOM 929 N N . PHE A 1 108 ? 12.981 2.402 -12.808 1.00 97.38 108 PHE A N 1
ATOM 930 C CA . PHE A 1 108 ? 12.350 3.127 -13.914 1.00 97.38 108 PHE A CA 1
ATOM 931 C C . PHE A 1 108 ? 13.390 3.775 -14.842 1.00 97.38 108 PHE A C 1
ATOM 933 O O . PHE A 1 108 ? 13.377 3.550 -16.055 1.00 97.38 108 PHE A O 1
ATOM 940 N N . ASN A 1 109 ? 14.350 4.512 -14.277 1.00 97.06 109 ASN A N 1
ATOM 941 C CA . ASN A 1 109 ? 15.403 5.185 -15.041 1.00 97.06 109 ASN A CA 1
ATOM 942 C C . ASN A 1 109 ? 16.294 4.193 -15.802 1.00 97.06 109 ASN A C 1
ATOM 944 O O . ASN A 1 109 ? 16.600 4.414 -16.974 1.00 97.06 109 ASN A O 1
ATOM 948 N N . ALA A 1 110 ? 16.676 3.079 -15.172 1.00 95.69 110 ALA A N 1
ATOM 949 C CA . ALA A 1 110 ? 17.459 2.026 -15.814 1.00 95.69 110 ALA A CA 1
ATOM 950 C C . ALA A 1 110 ? 16.709 1.407 -17.007 1.00 95.69 110 ALA A C 1
ATOM 952 O O . ALA A 1 110 ? 17.279 1.261 -18.090 1.00 95.69 110 ALA A O 1
ATOM 953 N N . LYS A 1 111 ? 15.408 1.119 -16.850 1.00 93.88 111 LYS A N 1
ATOM 954 C CA . LYS A 1 111 ? 14.553 0.619 -17.940 1.00 93.88 111 LYS A CA 1
ATOM 955 C C . LYS A 1 111 ? 14.469 1.616 -19.099 1.00 93.88 111 LYS A C 1
ATOM 957 O O . LYS A 1 111 ? 14.583 1.211 -20.259 1.00 93.88 111 LYS A O 1
ATOM 962 N N . ARG A 1 112 ? 14.316 2.914 -18.806 1.00 93.12 112 ARG A N 1
ATOM 963 C CA . ARG A 1 112 ? 14.297 3.973 -19.830 1.00 93.12 112 ARG A CA 1
ATOM 964 C C . ARG A 1 112 ? 15.611 4.052 -20.602 1.00 93.12 112 ARG A C 1
ATOM 966 O O . ARG A 1 112 ? 15.564 4.022 -21.827 1.00 93.12 112 ARG A O 1
ATOM 973 N N . LYS A 1 113 ? 16.755 4.072 -19.908 1.00 93.31 113 LYS A N 1
ATOM 974 C CA . LYS A 1 113 ? 18.092 4.080 -20.533 1.00 93.31 113 LYS A CA 1
ATOM 975 C C . LYS A 1 113 ? 18.323 2.861 -21.430 1.00 93.31 113 LYS A C 1
ATOM 977 O O . LYS A 1 113 ? 18.832 2.986 -22.540 1.00 93.31 113 LYS A O 1
ATOM 982 N N . ARG A 1 114 ? 17.910 1.672 -20.977 1.00 92.81 114 ARG A N 1
ATOM 983 C CA . ARG A 1 114 ? 17.988 0.450 -21.791 1.00 92.81 114 ARG A CA 1
ATOM 984 C C . ARG A 1 114 ? 17.134 0.569 -23.054 1.00 92.81 114 ARG A C 1
ATOM 986 O O . ARG A 1 114 ? 17.606 0.256 -24.139 1.00 92.81 114 ARG A O 1
ATOM 993 N N . SER A 1 115 ? 15.904 1.061 -22.918 1.00 90.44 115 SER A N 1
ATOM 994 C CA . SER A 1 115 ? 14.979 1.224 -24.045 1.00 90.44 115 SER A CA 1
ATOM 995 C C . SER A 1 115 ? 15.492 2.239 -25.071 1.00 90.44 115 SER A C 1
ATOM 997 O O . SER A 1 115 ? 15.393 1.989 -26.268 1.00 90.44 115 SER A O 1
ATOM 999 N N . SER A 1 116 ? 16.075 3.359 -24.630 1.00 91.94 116 SER A N 1
ATOM 1000 C CA . SER A 1 116 ? 16.681 4.342 -25.537 1.00 91.94 116 SER A CA 1
ATOM 1001 C C . SER A 1 116 ? 17.906 3.781 -26.256 1.00 91.94 116 SER A C 1
ATOM 1003 O O . SER A 1 116 ? 18.053 4.007 -27.452 1.00 91.94 116 SER A O 1
ATOM 1005 N N . SER A 1 117 ? 18.744 3.005 -25.560 1.00 93.38 117 SER A N 1
ATOM 1006 C CA . SER A 1 117 ? 19.898 2.333 -26.168 1.00 93.38 117 SER A CA 1
ATOM 1007 C C . SER A 1 117 ? 19.477 1.341 -27.260 1.00 93.38 117 SER A C 1
ATOM 1009 O O . SER A 1 117 ? 20.009 1.380 -28.365 1.00 93.38 117 SER A O 1
ATOM 1011 N N . ILE A 1 118 ? 18.455 0.518 -26.994 1.00 93.38 118 ILE A N 1
ATOM 1012 C CA . ILE A 1 118 ? 17.900 -0.425 -27.980 1.00 93.38 118 ILE A CA 1
ATOM 1013 C C . ILE A 1 118 ? 17.338 0.320 -29.196 1.00 93.38 118 ILE A C 1
ATOM 1015 O O . ILE A 1 118 ? 17.648 -0.044 -30.325 1.00 93.38 118 ILE A O 1
ATOM 1019 N N . LYS A 1 119 ? 16.553 1.385 -28.978 1.00 93.31 119 LYS A N 1
ATOM 1020 C CA . LYS A 1 119 ? 16.001 2.204 -30.069 1.00 93.31 119 LYS A CA 1
ATOM 1021 C C . LYS A 1 119 ? 17.096 2.833 -30.931 1.00 93.31 119 LYS A C 1
ATOM 1023 O O . LYS A 1 119 ? 16.966 2.847 -32.149 1.00 93.31 119 LYS A O 1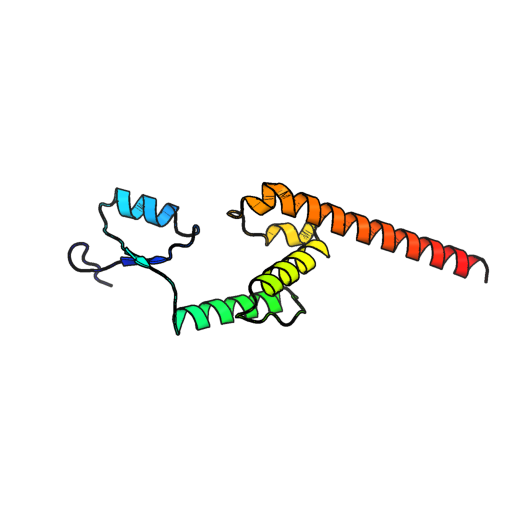
ATOM 1028 N N . ARG A 1 120 ? 18.169 3.326 -30.305 1.00 93.62 120 ARG A N 1
ATOM 1029 C CA . ARG A 1 120 ? 19.328 3.885 -31.011 1.00 93.62 120 ARG A CA 1
ATOM 1030 C C . ARG A 1 120 ? 19.992 2.831 -31.897 1.00 93.62 120 ARG A C 1
ATOM 1032 O O . ARG A 1 120 ? 20.122 3.060 -33.091 1.00 93.62 120 ARG A O 1
ATOM 1039 N N . ARG A 1 121 ? 20.302 1.659 -31.337 1.00 93.94 121 ARG A N 1
ATOM 1040 C CA . ARG A 1 121 ? 20.912 0.547 -32.081 1.00 93.94 121 ARG A CA 1
ATOM 1041 C C . ARG A 1 121 ? 20.038 0.070 -33.246 1.00 93.94 121 ARG A C 1
ATOM 1043 O O . ARG A 1 121 ? 20.553 -0.200 -34.320 1.00 93.94 121 ARG A O 1
ATOM 1050 N N . ALA A 1 122 ? 18.722 -0.017 -33.052 1.00 94.12 122 ALA A N 1
ATOM 1051 C CA . ALA A 1 122 ? 17.797 -0.389 -34.124 1.00 94.12 122 ALA A CA 1
ATOM 1052 C C . ALA A 1 122 ? 17.798 0.636 -35.273 1.00 94.12 122 ALA A C 1
ATOM 1054 O O . ALA A 1 122 ? 17.781 0.249 -36.435 1.00 94.12 122 ALA A O 1
ATOM 1055 N N . LYS A 1 123 ? 17.862 1.936 -34.951 1.00 95.19 123 LYS A N 1
ATOM 1056 C CA . LYS A 1 123 ? 17.957 3.008 -35.952 1.00 95.19 123 LYS A CA 1
ATOM 1057 C C . LYS A 1 123 ? 19.270 2.946 -36.737 1.00 95.19 123 LYS A C 1
ATOM 1059 O O . LYS A 1 123 ? 19.236 3.107 -37.946 1.00 95.19 123 LYS A O 1
ATOM 1064 N N . GLU A 1 124 ? 20.390 2.697 -36.059 1.00 95.44 124 GLU A N 1
ATOM 1065 C CA . GLU A 1 124 ? 21.708 2.547 -36.696 1.00 95.44 124 GLU A CA 1
ATOM 1066 C C . GLU A 1 124 ? 21.713 1.383 -37.706 1.00 95.44 124 GLU A C 1
ATOM 1068 O O . GLU A 1 124 ? 22.186 1.561 -38.821 1.00 95.44 124 GLU A O 1
ATOM 1073 N N . ILE A 1 125 ? 21.114 0.233 -37.362 1.00 94.81 125 ILE A N 1
ATOM 1074 C CA . ILE A 1 125 ? 20.994 -0.924 -38.272 1.00 94.81 125 ILE A CA 1
ATOM 1075 C C . ILE A 1 125 ? 20.148 -0.582 -39.504 1.00 94.81 125 ILE A C 1
ATOM 1077 O O . ILE A 1 125 ? 20.557 -0.863 -40.622 1.00 94.81 125 ILE A O 1
ATOM 1081 N N . LEU A 1 126 ? 18.987 0.052 -39.309 1.00 92.81 126 LEU A N 1
ATOM 1082 C CA . LEU A 1 126 ? 18.092 0.426 -40.412 1.00 92.81 126 LEU A CA 1
ATOM 1083 C C . LEU A 1 126 ? 18.698 1.466 -41.364 1.00 92.81 126 LEU A C 1
ATOM 1085 O O . LEU A 1 126 ? 18.256 1.558 -42.497 1.00 92.81 126 LEU A O 1
ATOM 1089 N N . GLN A 1 127 ? 19.661 2.269 -40.905 1.00 89.94 127 GLN A N 1
ATOM 1090 C CA . GLN A 1 127 ? 20.364 3.256 -41.733 1.00 89.94 127 GLN A CA 1
ATOM 1091 C C . GLN A 1 127 ? 21.535 2.659 -42.528 1.00 89.94 127 GLN A C 1
ATOM 1093 O O . GLN A 1 127 ? 22.078 3.340 -43.391 1.00 89.94 127 GLN A O 1
ATOM 1098 N N . GLN A 1 128 ? 21.954 1.432 -42.204 1.00 84.12 128 GLN A N 1
ATOM 1099 C CA . GLN A 1 128 ? 23.028 0.700 -42.886 1.00 84.12 128 GLN A CA 1
ATOM 1100 C C . GLN A 1 128 ? 22.500 -0.316 -43.915 1.00 84.12 128 GLN A C 1
ATOM 1102 O O . GLN A 1 128 ? 23.307 -0.963 -44.581 1.00 84.12 128 GLN A O 1
ATOM 1107 N N . MET A 1 129 ? 21.175 -0.472 -44.012 1.00 68.56 129 MET A N 1
ATOM 1108 C CA . MET A 1 129 ? 20.469 -1.257 -45.033 1.00 68.56 129 MET A CA 1
ATOM 1109 C C . MET A 1 129 ? 19.990 -0.340 -46.152 1.00 68.56 129 MET A C 1
ATOM 1111 O O . MET A 1 129 ? 20.041 -0.790 -47.315 1.00 68.56 129 MET A O 1
#

pLDDT: mean 91.32, std 5.68, range [60.5, 97.81]